Protein AF-A0A9X1SP47-F1 (afdb_monomer)

Mean predicted aligned error: 4.7 Å

Nearest PDB structures (foldseek):
  6bi8-assembly1_A  TM=3.940E-01  e=4.771E+00  Human betacoronavirus 2c EMC/2012
  4wur-assembly1_A  TM=3.907E-01  e=5.971E+00  Betacoronavirus England 1
  4rez-assembly1_A  TM=2.421E-01  e=8.361E+00  Human betacoronavirus 2c Jordan-N3/2012

Foldseek 3Di:
DWFKKWKWKAQVDPDIDIDIFTQVDEAEDEDHPSIAIEMATPPQRWHQPDWAWDDDPQKTFIGTPPHDGGRYIHHNCNPPPDPYFHWTQHPVRDIDGDDHPDD

Radius of gyration: 12.74 Å; Cα contacts (8 Å, |Δi|>4): 242; chains: 1; bounding box: 28×33×27 Å

pLDDT: mean 87.28, std 10.22, range [45.0, 96.69]

Organism: NCBI:txid2897391

Sequence (103 aa):
MSKNASLLVNSGSSTSQVISLNAQKTIKIKIQPGSKYVLKNEDDNFAPENITLQRNGDNLNVILEGDSTPAIVIEDYYATGNDQTLLGMAEDGQLYAYMVTDG

Secondary structure (DSSP, 8-state):
-PPPEEEEEE-SSS--EEEEEBTTB-EEEE--TT-EEEEEETTTSSPPS-EEEEEETTEEEEEETT-SS-SEEEETTTSTT----EEEE-TTS-EEEPP----

Solvent-accessible surface area (backbone atoms only — not comparable to full-atom values): 5866 Å² total; per-residue (Å²): 125,77,56,51,30,31,41,36,41,33,62,80,53,103,63,66,47,78,42,83,30,33,60,92,52,65,43,77,46,72,66,57,88,83,29,47,36,37,37,19,26,72,88,74,65,26,29,65,91,53,66,48,58,44,80,55,88,38,24,35,31,38,21,44,46,94,50,93,44,42,17,34,34,34,35,54,48,67,36,90,91,56,85,70,60,53,26,27,29,42,94,88,68,47,77,45,73,66,72,70,68,86,128

Structure (mmCIF, N/CA/C/O backbone):
data_AF-A0A9X1SP47-F1
#
_entry.id   AF-A0A9X1SP47-F1
#
loop_
_atom_site.group_PDB
_atom_site.id
_atom_site.type_symbol
_atom_site.label_atom_id
_atom_site.label_alt_id
_atom_site.label_comp_id
_atom_site.label_asym_id
_atom_site.label_entity_id
_atom_site.label_seq_id
_atom_site.pdbx_PDB_ins_code
_atom_site.Cartn_x
_atom_site.Cartn_y
_atom_site.Cartn_z
_atom_site.occupancy
_atom_site.B_iso_or_equiv
_atom_site.auth_seq_id
_atom_site.auth_comp_id
_atom_site.auth_asym_id
_atom_site.auth_atom_id
_atom_site.pdbx_PDB_model_num
ATOM 1 N N . MET A 1 1 ? 13.737 -8.637 -15.193 1.00 53.53 1 MET A N 1
ATOM 2 C CA . MET A 1 1 ? 14.309 -7.913 -14.038 1.00 53.53 1 MET A CA 1
ATOM 3 C C . MET A 1 1 ? 13.146 -7.588 -13.131 1.00 53.53 1 MET A C 1
ATOM 5 O O . MET A 1 1 ? 12.128 -7.180 -13.676 1.00 53.53 1 MET A O 1
ATOM 9 N N . SER A 1 2 ? 13.265 -7.787 -11.819 1.00 56.41 2 SER A N 1
ATOM 10 C CA . SER A 1 2 ? 12.244 -7.311 -10.881 1.00 56.41 2 SER A CA 1
ATOM 11 C C . SER A 1 2 ? 12.133 -5.795 -11.011 1.00 56.41 2 SER A C 1
ATOM 13 O O . SER A 1 2 ? 13.155 -5.104 -11.058 1.00 56.41 2 SER A O 1
ATOM 15 N N . LYS A 1 3 ? 10.910 -5.294 -11.149 1.00 76.38 3 LYS A N 1
ATOM 16 C CA . LYS A 1 3 ? 10.654 -3.855 -11.211 1.00 76.38 3 LYS A CA 1
ATOM 17 C C . LYS A 1 3 ? 10.822 -3.277 -9.809 1.00 76.38 3 LYS A C 1
ATOM 19 O O . LYS A 1 3 ? 10.442 -3.918 -8.832 1.00 76.38 3 LYS A O 1
ATOM 24 N N . ASN A 1 4 ? 11.397 -2.084 -9.708 1.00 88.50 4 ASN A N 1
ATOM 25 C CA . ASN A 1 4 ? 11.414 -1.351 -8.449 1.00 88.50 4 ASN A CA 1
ATOM 26 C C . ASN A 1 4 ? 10.295 -0.315 -8.461 1.00 88.50 4 ASN A C 1
ATOM 28 O O . ASN A 1 4 ? 10.034 0.341 -9.472 1.00 88.50 4 ASN A O 1
ATOM 32 N N . ALA A 1 5 ? 9.643 -0.171 -7.319 1.00 92.19 5 ALA A N 1
ATOM 33 C CA . ALA A 1 5 ? 8.558 0.771 -7.132 1.00 92.19 5 ALA A CA 1
ATOM 34 C C . ALA A 1 5 ? 8.765 1.559 -5.841 1.00 92.19 5 ALA A C 1
ATOM 36 O O . ALA A 1 5 ? 9.670 1.303 -5.055 1.00 92.19 5 ALA A O 1
ATOM 37 N N . SER A 1 6 ? 7.905 2.529 -5.604 1.00 93.81 6 SER A N 1
ATOM 38 C CA . SER A 1 6 ? 7.841 3.316 -4.392 1.00 93.81 6 SER A CA 1
ATOM 39 C C . SER A 1 6 ? 6.386 3.508 -4.000 1.00 93.81 6 SER A C 1
ATOM 41 O O . SER A 1 6 ? 5.534 3.795 -4.841 1.00 93.81 6 SER A O 1
ATOM 43 N N . LEU A 1 7 ? 6.104 3.377 -2.707 1.00 94.50 7 LEU A N 1
ATOM 44 C CA . LEU A 1 7 ? 4.820 3.740 -2.126 1.00 94.50 7 LEU A CA 1
ATOM 45 C C . LEU A 1 7 ? 4.951 5.087 -1.421 1.00 94.50 7 LEU A C 1
ATOM 47 O O . LEU A 1 7 ? 5.661 5.216 -0.421 1.00 94.50 7 LEU A O 1
ATOM 51 N N . LEU A 1 8 ? 4.244 6.083 -1.941 1.00 93.69 8 LEU A N 1
ATOM 52 C CA . LEU A 1 8 ? 4.060 7.371 -1.295 1.00 93.69 8 LEU A CA 1
ATOM 53 C C . LEU A 1 8 ? 2.900 7.267 -0.303 1.00 93.69 8 LEU A C 1
ATOM 55 O O . LEU A 1 8 ? 1.770 6.980 -0.697 1.00 93.69 8 LEU A O 1
ATOM 59 N N . VAL A 1 9 ? 3.174 7.543 0.968 1.00 93.81 9 VAL A N 1
ATOM 60 C CA . VAL A 1 9 ? 2.178 7.630 2.038 1.00 93.81 9 VAL A CA 1
ATOM 61 C C . VAL A 1 9 ? 2.044 9.090 2.448 1.00 93.81 9 VAL A C 1
ATOM 63 O O . VAL A 1 9 ? 2.962 9.680 3.020 1.00 93.81 9 VAL A O 1
ATOM 66 N N . ASN A 1 10 ? 0.902 9.692 2.132 1.00 91.50 10 ASN A N 1
ATOM 67 C CA . ASN A 1 10 ? 0.581 11.062 2.504 1.00 91.50 10 ASN A CA 1
ATOM 68 C C . ASN A 1 10 ? -0.496 11.056 3.589 1.00 91.50 10 ASN A C 1
ATOM 70 O O . ASN A 1 10 ? -1.680 10.925 3.288 1.00 91.50 10 ASN A O 1
ATOM 74 N N . SER A 1 11 ? -0.076 11.229 4.839 1.00 82.81 11 SER A N 1
ATOM 75 C CA . SER A 1 11 ? -0.953 11.183 6.013 1.00 82.81 11 SER A CA 1
ATOM 76 C C . SER A 1 11 ? -1.692 12.499 6.309 1.00 82.81 11 SER A C 1
ATOM 78 O O . SER A 1 11 ? -2.146 12.708 7.429 1.00 82.81 11 SER A O 1
ATOM 80 N N . GLY A 1 12 ? -1.767 13.433 5.351 1.00 70.19 12 GLY A N 1
ATOM 81 C CA . GLY A 1 12 ? -2.381 14.757 5.545 1.00 70.19 12 GLY A CA 1
ATOM 82 C C . GLY A 1 12 ? -1.520 15.763 6.327 1.00 70.19 12 GLY A C 1
ATOM 83 O O . GLY A 1 12 ? -1.924 16.910 6.500 1.00 70.19 12 GLY A O 1
ATOM 84 N N . SER A 1 13 ? -0.327 15.355 6.770 1.00 65.12 13 SER A N 1
ATOM 85 C CA . SER A 1 13 ? 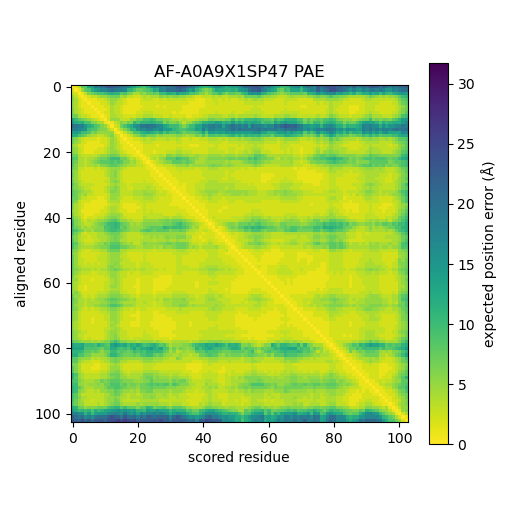0.722 16.219 7.329 1.00 65.12 13 SER A CA 1
ATOM 86 C C . SER A 1 13 ? 1.632 16.765 6.216 1.00 65.12 13 SER A C 1
ATOM 88 O O . SER A 1 13 ? 1.709 16.188 5.132 1.00 65.12 13 SER A O 1
ATOM 90 N N . SER A 1 14 ? 2.370 17.850 6.479 1.00 62.94 14 SER A N 1
ATOM 91 C CA . SER A 1 14 ? 3.280 18.513 5.525 1.00 62.94 14 SER A CA 1
ATOM 92 C C . SER A 1 14 ? 4.399 17.613 4.970 1.00 62.94 14 SER A C 1
ATOM 94 O O . SER A 1 14 ? 5.089 18.003 4.031 1.00 62.94 14 SER A O 1
ATOM 96 N N . THR A 1 15 ? 4.600 16.420 5.535 1.00 69.19 15 THR A N 1
ATOM 97 C CA . THR A 1 15 ? 5.615 15.448 5.111 1.00 69.19 15 THR A CA 1
ATOM 98 C C . THR A 1 15 ? 4.960 14.169 4.597 1.00 69.19 15 THR A C 1
ATOM 100 O O . THR A 1 15 ? 4.306 13.460 5.360 1.00 69.19 15 THR A O 1
ATOM 103 N N . SER A 1 16 ? 5.173 13.848 3.319 1.00 82.94 16 SER A N 1
ATOM 104 C CA . SER A 1 16 ? 4.866 12.519 2.776 1.00 82.94 16 SER A CA 1
ATOM 105 C C . SER A 1 16 ? 6.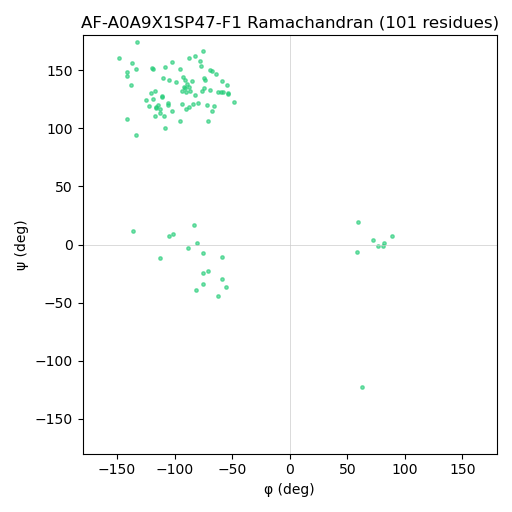036 11.564 3.021 1.00 82.94 16 SER A C 1
ATOM 107 O O . SER A 1 16 ? 7.194 11.960 2.886 1.00 82.94 16 SER A O 1
ATOM 109 N N . GLN A 1 17 ? 5.744 10.311 3.360 1.00 90.62 17 GLN A N 1
ATOM 110 C CA . GLN A 1 17 ? 6.744 9.251 3.473 1.00 90.62 17 GLN A CA 1
ATOM 111 C C . GLN A 1 17 ? 6.865 8.518 2.134 1.00 90.62 17 GLN A C 1
ATOM 113 O O . GLN A 1 17 ? 5.854 8.182 1.523 1.00 90.62 17 GLN A O 1
ATOM 118 N N . VAL A 1 18 ? 8.092 8.244 1.692 1.00 92.12 18 VAL A N 1
ATOM 119 C CA . VAL A 1 18 ? 8.368 7.420 0.506 1.00 92.12 18 VAL A CA 1
ATOM 120 C C . VAL A 1 18 ? 8.990 6.110 0.965 1.00 92.12 18 VAL A C 1
ATOM 122 O O . VAL A 1 18 ? 9.949 6.111 1.736 1.00 92.12 18 VAL A O 1
ATOM 125 N N . ILE A 1 19 ? 8.423 4.994 0.518 1.00 93.31 19 ILE A N 1
ATOM 126 C CA . ILE A 1 19 ? 8.891 3.646 0.840 1.00 93.31 19 ILE A CA 1
ATOM 127 C C . ILE A 1 19 ? 9.330 2.979 -0.461 1.00 93.31 19 ILE A C 1
ATOM 129 O O . ILE A 1 19 ? 8.469 2.652 -1.273 1.00 93.31 19 ILE A O 1
ATOM 133 N N . SER A 1 20 ? 10.632 2.753 -0.648 1.00 93.19 20 SER A N 1
ATOM 134 C CA . SER A 1 20 ? 11.149 1.989 -1.793 1.00 93.19 20 SER A CA 1
ATOM 135 C C . SER A 1 20 ? 10.776 0.513 -1.676 1.00 93.19 20 SER A C 1
ATOM 137 O O . SER A 1 20 ? 10.947 -0.104 -0.623 1.00 93.19 20 SER A O 1
ATOM 139 N N . LEU A 1 21 ? 10.280 -0.049 -2.770 1.00 92.56 21 LEU A N 1
ATOM 140 C CA . LEU A 1 21 ? 9.737 -1.393 -2.892 1.00 92.56 21 LEU A CA 1
ATOM 141 C C . LEU A 1 21 ? 10.531 -2.188 -3.923 1.00 92.56 21 LEU A C 1
ATOM 143 O O . LEU A 1 21 ? 10.713 -1.757 -5.059 1.00 92.56 21 LEU A O 1
ATOM 147 N N . ASN A 1 22 ? 10.940 -3.390 -3.535 1.00 87.69 22 ASN A N 1
ATOM 148 C CA . ASN A 1 22 ? 11.489 -4.396 -4.432 1.00 87.69 22 ASN A CA 1
ATOM 149 C C . ASN A 1 22 ? 11.121 -5.790 -3.909 1.00 87.69 22 ASN A C 1
ATOM 151 O O . ASN A 1 22 ? 10.811 -5.962 -2.729 1.00 87.69 22 ASN A O 1
ATOM 155 N N . ALA A 1 23 ? 11.179 -6.803 -4.768 1.00 79.19 23 ALA A N 1
ATOM 156 C CA . ALA A 1 23 ? 10.816 -8.167 -4.383 1.00 79.19 23 ALA A CA 1
ATOM 157 C C . ALA A 1 23 ? 11.859 -8.901 -3.524 1.00 79.19 23 ALA A C 1
ATOM 159 O O . ALA A 1 23 ? 11.581 -9.989 -3.018 1.00 79.19 23 ALA A O 1
ATOM 160 N N . GLN A 1 24 ? 13.046 -8.317 -3.316 1.00 86.31 24 GLN A N 1
ATOM 161 C CA . GLN A 1 24 ? 14.091 -8.914 -2.475 1.00 86.31 24 GLN A CA 1
ATOM 162 C C . GLN A 1 24 ? 13.777 -8.768 -0.983 1.00 86.31 24 GLN A C 1
ATOM 164 O O . GLN A 1 24 ? 14.270 -9.547 -0.166 1.00 86.31 24 GLN A O 1
ATOM 169 N N . LYS A 1 25 ? 12.967 -7.768 -0.613 1.00 88.31 25 LYS A N 1
ATOM 170 C CA . LYS A 1 25 ? 12.589 -7.511 0.773 1.00 88.31 25 LYS A 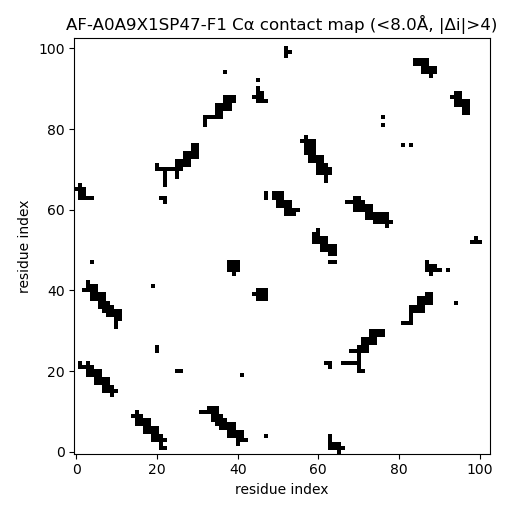CA 1
ATOM 171 C C . LYS A 1 25 ? 11.133 -7.079 0.874 1.00 88.31 25 LYS A C 1
ATOM 173 O O . LYS A 1 25 ? 10.800 -5.931 0.603 1.00 88.31 25 LYS A O 1
ATOM 178 N N . THR A 1 26 ? 10.299 -7.968 1.403 1.00 94.44 26 THR A N 1
ATOM 179 C CA . THR A 1 26 ? 8.930 -7.624 1.788 1.00 94.44 26 THR A CA 1
ATOM 180 C C . THR A 1 26 ? 8.934 -6.620 2.937 1.00 94.44 26 THR A C 1
ATOM 182 O O . THR A 1 26 ? 9.422 -6.906 4.035 1.00 94.44 26 THR A O 1
ATOM 185 N N . ILE A 1 27 ? 8.356 -5.448 2.698 1.00 95.94 27 ILE A N 1
ATOM 186 C CA . ILE A 1 27 ? 8.118 -4.431 3.723 1.00 95.94 27 ILE A CA 1
ATOM 187 C C . ILE A 1 27 ? 6.714 -4.624 4.294 1.00 95.94 27 ILE A C 1
ATOM 189 O O . ILE A 1 27 ? 5.788 -4.981 3.574 1.00 95.94 27 ILE A O 1
ATOM 193 N N . LYS A 1 28 ? 6.543 -4.391 5.595 1.00 96.50 28 LYS A N 1
ATOM 194 C CA . LYS A 1 28 ? 5.228 -4.388 6.242 1.00 96.50 28 LYS A CA 1
ATOM 195 C C . LYS A 1 28 ? 4.940 -3.007 6.795 1.00 96.50 28 LYS A C 1
ATOM 197 O O . LYS A 1 28 ? 5.799 -2.428 7.461 1.00 96.50 28 LYS A O 1
ATOM 202 N N . ILE A 1 29 ? 3.751 -2.495 6.514 1.00 95.06 29 ILE A N 1
ATOM 203 C CA . ILE A 1 29 ? 3.247 -1.253 7.095 1.00 95.06 29 ILE A CA 1
ATOM 204 C C . ILE A 1 29 ? 1.824 -1.461 7.577 1.00 95.06 29 ILE A C 1
ATOM 206 O O . ILE A 1 29 ? 1.085 -2.230 6.978 1.00 95.06 29 ILE A O 1
ATOM 210 N N . LYS A 1 30 ? 1.415 -0.716 8.597 1.00 93.69 30 LYS A N 1
ATOM 211 C CA . LYS A 1 30 ? 0.015 -0.655 9.012 1.00 93.69 30 LYS A CA 1
ATOM 212 C C . LYS A 1 30 ? -0.705 0.452 8.251 1.00 93.69 30 LYS A C 1
ATOM 214 O O . LYS A 1 30 ? -0.141 1.540 8.077 1.00 93.69 30 LYS A O 1
ATOM 219 N N . ILE A 1 31 ? -1.931 0.185 7.803 1.00 93.06 31 ILE A N 1
ATOM 220 C CA . ILE A 1 31 ? -2.776 1.218 7.203 1.00 93.06 31 ILE A CA 1
ATOM 221 C C . ILE A 1 31 ? -3.012 2.361 8.206 1.00 93.06 31 ILE A C 1
ATOM 223 O O . ILE A 1 31 ? -3.174 2.145 9.409 1.00 93.06 31 ILE A O 1
ATOM 227 N N . GLN A 1 32 ? -2.997 3.595 7.714 1.00 90.81 32 GLN A N 1
ATOM 228 C CA . GLN A 1 32 ? -3.161 4.819 8.485 1.00 90.81 32 GLN A CA 1
ATOM 229 C C . GLN A 1 32 ? -4.449 5.514 8.022 1.00 90.81 32 GLN A C 1
ATOM 231 O O . GLN A 1 32 ? -4.547 5.896 6.850 1.00 90.81 32 GLN A O 1
ATOM 236 N N . PRO A 1 33 ? -5.441 5.702 8.910 1.00 87.75 33 PRO A N 1
ATOM 237 C CA . PRO A 1 33 ? -6.676 6.402 8.570 1.00 87.75 33 PRO A CA 1
ATOM 238 C C . PRO A 1 33 ? -6.411 7.799 7.995 1.00 87.75 33 PRO A C 1
ATOM 240 O O . PRO A 1 33 ? -5.553 8.530 8.491 1.00 87.75 33 PRO A O 1
ATOM 243 N N . GLY A 1 34 ? -7.141 8.165 6.938 1.00 88.06 34 GLY A N 1
ATOM 244 C CA . GLY A 1 34 ? -7.010 9.462 6.263 1.00 88.06 34 GLY A CA 1
ATOM 245 C C . GLY A 1 34 ? -5.742 9.640 5.417 1.00 88.06 34 GLY A C 1
ATOM 246 O O . GLY A 1 34 ? -5.526 10.731 4.886 1.00 88.06 34 GLY A O 1
ATOM 247 N N . SER A 1 35 ? -4.907 8.604 5.285 1.00 91.12 35 SER A N 1
ATOM 248 C CA . SER A 1 35 ? -3.677 8.658 4.495 1.00 91.12 35 SER A CA 1
ATOM 249 C C . SER A 1 35 ? -3.887 8.220 3.049 1.00 91.12 35 SER A C 1
ATOM 251 O O . SER A 1 35 ? -4.464 7.173 2.771 1.00 91.12 35 SER A O 1
ATOM 253 N N . LYS A 1 36 ? -3.334 8.978 2.102 1.00 91.94 36 LYS A N 1
ATOM 254 C CA . LYS A 1 36 ? -3.318 8.600 0.685 1.00 91.94 36 LYS A CA 1
ATOM 255 C C . LYS A 1 36 ? -2.108 7.730 0.378 1.00 91.94 36 LYS A C 1
ATOM 257 O O . LYS A 1 36 ? -0.983 8.101 0.708 1.00 91.94 36 LYS A O 1
ATOM 262 N N . TYR A 1 37 ? -2.351 6.624 -0.312 1.00 94.38 37 TYR A N 1
ATOM 263 C CA . TYR A 1 37 ? -1.344 5.649 -0.715 1.00 94.38 37 TYR A CA 1
ATOM 264 C C . TYR A 1 37 ? -1.205 5.675 -2.232 1.00 94.38 37 TYR A C 1
ATOM 266 O O . TYR A 1 37 ? -2.154 5.319 -2.922 1.00 94.38 37 TYR A O 1
ATOM 274 N N . VAL A 1 38 ? -0.058 6.114 -2.753 1.00 94.12 38 VAL A N 1
ATOM 275 C CA . VAL A 1 38 ? 0.184 6.224 -4.201 1.00 94.12 38 VAL A CA 1
ATOM 276 C C . VAL A 1 38 ? 1.402 5.397 -4.595 1.00 94.12 38 VAL A C 1
ATOM 278 O O . VAL A 1 38 ? 2.508 5.663 -4.128 1.00 94.12 38 VAL A O 1
ATOM 281 N N . LEU A 1 39 ? 1.199 4.410 -5.460 1.00 93.81 39 LEU A N 1
ATOM 282 C CA . LEU A 1 39 ? 2.232 3.558 -6.027 1.00 93.81 39 LEU A CA 1
ATOM 283 C C . LEU A 1 39 ? 2.822 4.199 -7.288 1.00 93.81 39 LEU A C 1
ATOM 285 O O . LEU A 1 39 ? 2.089 4.716 -8.136 1.00 93.81 39 LEU A O 1
ATOM 289 N N . LYS A 1 40 ? 4.150 4.156 -7.394 1.00 91.75 40 LYS A N 1
ATOM 290 C CA . LYS A 1 40 ? 4.929 4.672 -8.525 1.00 91.75 40 LYS A CA 1
ATOM 291 C C . LYS A 1 40 ? 6.100 3.743 -8.832 1.00 91.75 40 LYS A C 1
ATOM 293 O O . LYS A 1 40 ? 6.642 3.151 -7.909 1.00 91.75 40 LYS A O 1
ATOM 298 N N . ASN A 1 41 ? 6.524 3.636 -10.078 1.00 89.75 41 ASN A N 1
ATOM 299 C CA . ASN A 1 41 ? 7.823 3.113 -10.465 1.00 89.75 41 ASN A CA 1
ATOM 300 C C . ASN A 1 41 ? 8.904 4.088 -9.998 1.00 89.75 41 ASN A C 1
ATOM 302 O O . ASN A 1 41 ? 8.688 5.304 -9.960 1.00 89.75 41 ASN A O 1
ATOM 306 N N . GLU A 1 42 ? 10.085 3.562 -9.681 1.00 84.88 42 GLU A N 1
ATOM 307 C CA . GLU A 1 42 ? 11.246 4.419 -9.408 1.00 84.88 42 GLU A CA 1
ATOM 308 C C . GLU A 1 42 ? 11.787 5.091 -10.684 1.00 84.88 42 GLU A C 1
ATOM 310 O O . GLU A 1 42 ? 12.400 6.153 -10.596 1.00 84.88 42 GLU A O 1
ATOM 315 N N . ASP A 1 43 ? 11.518 4.510 -11.858 1.00 83.06 43 ASP A N 1
ATOM 316 C CA . ASP A 1 43 ? 12.098 4.948 -13.131 1.00 83.06 43 ASP A CA 1
ATOM 317 C C . ASP A 1 43 ? 11.370 6.154 -13.758 1.00 83.06 43 ASP A C 1
ATOM 319 O O . ASP A 1 43 ? 12.023 7.036 -14.319 1.00 83.06 43 ASP A O 1
ATOM 323 N N . ASP A 1 44 ? 10.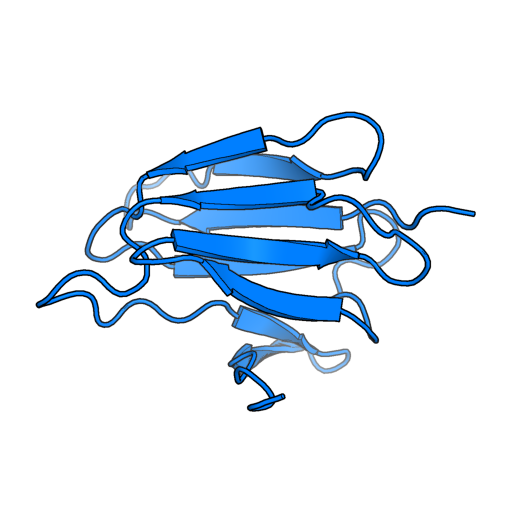033 6.217 -13.679 1.00 78.81 44 ASP A N 1
ATOM 324 C CA . ASP A 1 44 ? 9.232 7.156 -14.484 1.00 78.81 44 ASP A CA 1
ATOM 325 C C . ASP A 1 44 ? 8.103 7.896 -13.739 1.00 78.81 44 ASP A C 1
ATOM 327 O O . ASP A 1 44 ? 7.315 8.601 -14.360 1.00 78.81 44 ASP A O 1
ATOM 331 N N . ASN A 1 45 ? 8.052 7.853 -12.401 1.00 80.19 45 ASN A N 1
ATOM 332 C CA . ASN A 1 45 ? 6.997 8.462 -11.560 1.00 80.19 45 ASN A CA 1
ATOM 333 C C . ASN A 1 45 ? 5.557 7.979 -11.829 1.00 80.19 45 ASN A C 1
ATOM 335 O O . ASN A 1 45 ? 4.661 8.351 -11.059 1.00 80.19 45 ASN A O 1
ATOM 339 N N . PHE A 1 46 ? 5.322 7.169 -12.859 1.00 89.81 46 PHE A N 1
ATOM 340 C CA . PHE A 1 46 ? 4.038 6.548 -13.155 1.00 89.81 46 PHE A CA 1
ATOM 341 C C . PHE A 1 46 ? 3.855 5.296 -12.321 1.00 89.81 46 PHE A C 1
ATOM 343 O O . PHE A 1 46 ? 4.803 4.777 -11.751 1.00 89.81 46 PHE A O 1
ATOM 350 N N . ALA A 1 47 ? 2.632 4.816 -12.184 1.00 89.38 47 ALA A N 1
ATOM 351 C CA . ALA A 1 47 ? 2.365 3.576 -11.486 1.00 89.38 47 ALA A CA 1
ATOM 352 C C . ALA A 1 47 ? 2.911 2.378 -12.287 1.00 89.38 47 ALA A C 1
ATOM 354 O O . ALA A 1 47 ? 2.909 2.425 -13.518 1.00 89.38 47 ALA A O 1
ATOM 355 N N . PRO A 1 48 ? 3.313 1.283 -11.623 1.00 89.19 48 PRO A N 1
ATOM 356 C CA . PRO A 1 48 ? 3.634 0.052 -12.330 1.00 89.19 48 PRO A CA 1
ATOM 357 C C . PRO A 1 48 ? 2.437 -0.430 -13.158 1.00 89.19 48 PRO A C 1
ATOM 359 O O . PRO A 1 48 ? 1.314 -0.494 -12.645 1.00 89.19 48 PRO A O 1
ATOM 362 N N . GLU A 1 49 ? 2.694 -0.761 -14.427 1.00 83.69 49 GLU A N 1
ATOM 363 C CA . GLU A 1 49 ? 1.666 -1.172 -15.393 1.00 83.69 49 GLU A CA 1
ATOM 364 C C . GLU A 1 49 ? 0.957 -2.454 -14.951 1.00 83.69 49 GLU A C 1
ATOM 366 O O . GLU A 1 49 ? -0.270 -2.528 -14.976 1.00 83.69 49 GLU A O 1
ATOM 371 N N . ASN A 1 50 ? 1.726 -3.445 -14.486 1.00 85.94 50 ASN A N 1
ATOM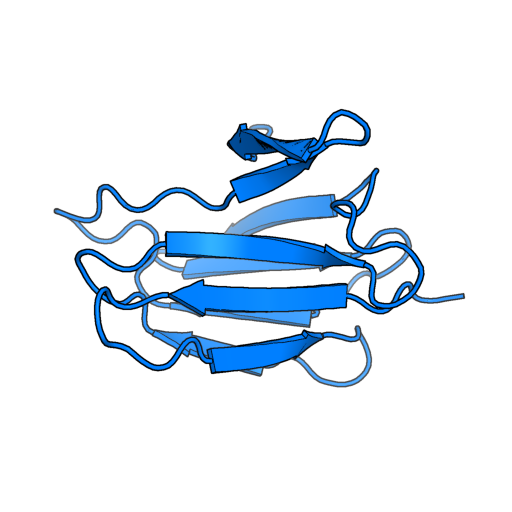 372 C CA . ASN A 1 50 ? 1.192 -4.693 -13.960 1.00 85.94 50 ASN A CA 1
ATOM 373 C C . ASN A 1 50 ? 1.604 -4.870 -12.495 1.00 85.94 50 ASN A C 1
ATOM 375 O O . ASN A 1 50 ? 2.784 -4.876 -12.143 1.00 85.94 50 ASN A O 1
ATOM 379 N N . ILE A 1 51 ? 0.613 -5.069 -11.632 1.00 90.00 51 ILE A N 1
ATOM 380 C CA . ILE A 1 51 ? 0.806 -5.547 -10.263 1.00 90.00 51 ILE A CA 1
ATOM 381 C C . ILE A 1 51 ? -0.249 -6.596 -9.956 1.00 90.00 51 ILE A C 1
ATOM 383 O O . ILE A 1 51 ? -1.333 -6.592 -10.535 1.00 90.00 51 ILE A O 1
ATOM 387 N N . THR A 1 52 ? 0.046 -7.462 -8.995 1.00 91.94 52 THR A N 1
ATOM 388 C CA . THR A 1 52 ? -0.968 -8.329 -8.399 1.00 91.94 52 THR A CA 1
ATOM 389 C C . THR A 1 52 ? -1.307 -7.817 -7.009 1.00 91.94 52 THR A C 1
ATOM 391 O O . THR A 1 52 ? -0.438 -7.717 -6.139 1.00 91.94 52 THR A O 1
ATOM 394 N N . LEU A 1 53 ? -2.586 -7.504 -6.805 1.00 93.19 53 LEU A N 1
ATOM 395 C CA . LEU A 1 53 ? -3.154 -7.254 -5.488 1.00 93.19 53 LEU A CA 1
ATOM 396 C C . LEU A 1 53 ? -3.755 -8.546 -4.956 1.00 93.19 53 LEU A C 1
ATOM 398 O O . LEU A 1 53 ? -4.660 -9.109 -5.564 1.00 93.19 53 LEU A O 1
ATOM 402 N N . GLN A 1 54 ? -3.266 -9.005 -3.810 1.00 92.69 54 GLN A N 1
ATOM 403 C CA . GLN A 1 54 ? -3.750 -10.227 -3.183 1.00 92.69 54 GLN A CA 1
ATOM 404 C C . GLN A 1 54 ? -4.191 -9.943 -1.751 1.00 92.69 54 GLN A C 1
ATOM 406 O O . GLN A 1 54 ? -3.409 -9.477 -0.922 1.00 92.69 54 GLN A O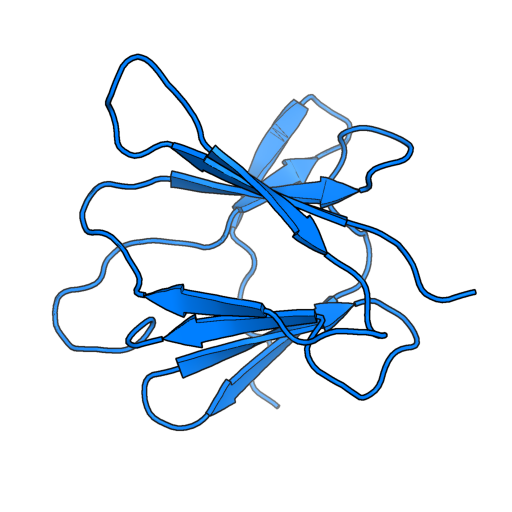 1
ATOM 411 N N . ARG A 1 55 ? -5.441 -10.283 -1.433 1.00 93.12 55 ARG A N 1
ATOM 412 C CA . ARG A 1 55 ? -5.940 -10.257 -0.058 1.00 93.12 55 ARG A CA 1
ATOM 413 C C . ARG A 1 55 ? -5.414 -11.459 0.726 1.00 93.12 55 ARG A C 1
ATOM 415 O O . ARG A 1 55 ? -5.523 -12.595 0.273 1.00 93.12 55 ARG A O 1
ATOM 422 N N . ASN A 1 56 ? -4.897 -11.213 1.926 1.00 92.81 56 ASN A N 1
ATOM 423 C CA . ASN A 1 56 ? -4.482 -12.245 2.872 1.00 92.81 56 ASN A CA 1
ATOM 424 C C . ASN A 1 56 ? -5.029 -11.914 4.269 1.00 92.81 56 ASN A C 1
ATOM 426 O O . ASN A 1 56 ? -4.431 -11.135 5.014 1.00 92.81 56 ASN A O 1
ATOM 430 N N . GLY A 1 57 ? -6.197 -12.470 4.604 1.00 93.62 57 GLY A N 1
ATOM 431 C CA . GLY A 1 57 ? -6.952 -12.067 5.793 1.00 93.62 57 GLY A CA 1
ATOM 432 C C . GLY A 1 57 ? -7.386 -10.601 5.695 1.00 93.62 57 GLY A C 1
ATOM 433 O O . GLY A 1 57 ? -8.040 -10.213 4.721 1.00 93.62 57 GLY A O 1
ATOM 434 N N . ASP A 1 58 ? -6.984 -9.793 6.675 1.00 94.94 58 ASP A N 1
ATOM 435 C CA . ASP A 1 58 ? -7.218 -8.342 6.681 1.00 94.94 58 ASP A CA 1
ATOM 436 C C . ASP A 1 58 ? -6.109 -7.550 5.978 1.00 94.94 58 ASP A C 1
ATOM 438 O O . ASP A 1 58 ? -6.221 -6.339 5.813 1.00 94.94 58 ASP A O 1
ATOM 442 N N . ASN A 1 59 ? -5.056 -8.218 5.507 1.00 95.44 59 ASN A N 1
ATOM 443 C CA . ASN A 1 59 ? -3.912 -7.570 4.879 1.00 95.44 59 ASN A CA 1
ATOM 444 C C . ASN A 1 59 ? -4.050 -7.538 3.353 1.00 95.44 59 ASN A C 1
ATOM 446 O O . ASN A 1 59 ? -4.622 -8.446 2.741 1.00 95.44 59 ASN A O 1
ATOM 450 N N . LEU A 1 60 ? -3.449 -6.523 2.737 1.00 95.38 60 LEU A N 1
ATOM 451 C CA . LEU A 1 60 ? -3.245 -6.437 1.295 1.00 95.38 60 LEU A CA 1
ATOM 452 C C . LEU A 1 60 ? -1.773 -6.692 0.963 1.00 95.38 60 LEU A C 1
ATOM 454 O O . LEU A 1 60 ? -0.894 -5.939 1.380 1.00 95.38 60 LEU A O 1
ATOM 458 N N . ASN A 1 61 ? -1.511 -7.725 0.171 1.00 95.44 61 ASN A N 1
ATOM 459 C CA . ASN A 1 61 ? -0.212 -7.980 -0.434 1.00 95.44 61 ASN A CA 1
ATOM 460 C C . ASN A 1 61 ? -0.148 -7.291 -1.803 1.00 95.44 61 ASN A C 1
ATOM 462 O O . ASN A 1 61 ? -1.042 -7.474 -2.630 1.00 95.44 61 ASN A O 1
ATOM 466 N N . VAL A 1 62 ? 0.934 -6.557 -2.057 1.00 94.31 62 VAL A N 1
ATOM 467 C CA . VAL A 1 62 ? 1.236 -5.960 -3.362 1.00 94.31 62 VAL A CA 1
ATOM 468 C C . VAL A 1 62 ? 2.469 -6.648 -3.935 1.00 94.31 62 VAL A C 1
ATOM 470 O O . VAL A 1 62 ? 3.561 -6.578 -3.361 1.00 94.31 62 VAL A O 1
ATOM 473 N N . ILE A 1 63 ? 2.282 -7.330 -5.060 1.00 93.44 63 ILE A N 1
ATOM 474 C CA . ILE A 1 63 ? 3.322 -8.078 -5.767 1.00 93.44 63 ILE A CA 1
ATOM 475 C C . ILE A 1 63 ? 3.603 -7.351 -7.083 1.00 93.44 63 ILE A C 1
ATOM 477 O O . ILE A 1 63 ? 2.674 -7.045 -7.835 1.00 93.44 63 ILE A O 1
ATOM 481 N N . LEU A 1 64 ? 4.874 -7.039 -7.329 1.00 91.69 64 LEU A N 1
ATOM 482 C CA . LEU A 1 64 ? 5.309 -6.342 -8.539 1.00 91.69 64 LEU A CA 1
ATOM 483 C C . LEU A 1 64 ? 5.371 -7.311 -9.727 1.00 91.69 64 LEU A C 1
ATOM 485 O O . LEU A 1 64 ? 5.451 -8.528 -9.552 1.00 91.69 64 LEU A O 1
ATOM 489 N N . GLU A 1 65 ? 5.302 -6.770 -10.943 1.00 87.38 65 GLU A N 1
ATOM 490 C CA . GLU A 1 65 ? 5.351 -7.569 -12.167 1.00 87.38 65 GLU A CA 1
ATOM 491 C C . GLU A 1 65 ? 6.576 -8.493 -12.211 1.00 87.38 65 GLU A C 1
ATOM 493 O O . GLU A 1 65 ? 7.718 -8.060 -12.050 1.00 87.38 65 GLU A O 1
ATOM 498 N N . GLY A 1 66 ? 6.329 -9.773 -12.499 1.00 87.44 66 GLY A N 1
ATOM 499 C CA . GLY A 1 66 ? 7.380 -10.778 -12.651 1.00 87.44 66 GLY A CA 1
ATOM 500 C C . GLY A 1 66 ? 7.911 -11.345 -11.335 1.00 87.44 66 GLY A C 1
ATOM 501 O O . GLY A 1 66 ? 8.748 -12.247 -11.373 1.00 87.44 66 GLY A O 1
ATOM 502 N N . ASP A 1 67 ? 7.408 -10.876 -10.192 1.00 89.75 67 ASP A N 1
ATOM 503 C CA . ASP A 1 67 ? 7.764 -11.387 -8.876 1.00 89.75 67 ASP A CA 1
ATOM 504 C C . ASP A 1 67 ? 6.676 -12.320 -8.313 1.00 89.75 67 ASP A C 1
ATOM 506 O O . ASP A 1 67 ? 5.513 -12.289 -8.712 1.00 89.75 67 ASP A O 1
ATOM 510 N N . SER A 1 68 ? 7.065 -13.193 -7.381 1.00 88.31 68 SER A N 1
ATOM 511 C CA . SER A 1 68 ? 6.151 -14.117 -6.677 1.00 88.31 68 SER A CA 1
ATOM 512 C C . SER A 1 68 ? 6.010 -13.800 -5.188 1.00 88.31 68 SER A C 1
ATOM 514 O O . SER A 1 68 ? 5.133 -14.334 -4.509 1.00 88.31 68 SER A O 1
ATOM 516 N N . THR A 1 69 ? 6.871 -12.925 -4.673 1.00 91.69 69 THR A N 1
ATOM 517 C CA . THR A 1 69 ? 6.874 -12.464 -3.289 1.00 91.69 69 THR A CA 1
ATOM 518 C C . THR A 1 69 ? 6.313 -11.045 -3.213 1.00 91.69 69 THR A C 1
ATOM 520 O O . THR A 1 69 ? 6.600 -10.220 -4.084 1.00 91.69 69 THR A O 1
ATOM 523 N N . PRO A 1 70 ? 5.528 -10.708 -2.172 1.00 94.31 70 PRO A N 1
ATOM 524 C CA . PRO A 1 70 ? 5.062 -9.341 -1.987 1.00 94.31 70 PRO A CA 1
ATOM 525 C C . PRO A 1 70 ? 6.240 -8.394 -1.767 1.00 94.31 70 PRO A C 1
ATOM 527 O O . PRO A 1 70 ? 7.085 -8.641 -0.903 1.00 94.31 70 PRO A O 1
ATOM 530 N N . ALA A 1 71 ? 6.263 -7.280 -2.492 1.00 95.19 71 ALA A N 1
ATOM 531 C CA . ALA A 1 71 ? 7.192 -6.192 -2.202 1.00 95.19 71 ALA A CA 1
ATOM 532 C C . ALA A 1 71 ? 6.733 -5.414 -0.958 1.00 95.19 71 ALA A C 1
ATOM 534 O O . ALA A 1 71 ? 7.549 -4.984 -0.141 1.00 95.19 71 ALA A O 1
ATOM 535 N N . ILE A 1 72 ? 5.414 -5.300 -0.761 1.00 96.25 72 ILE A N 1
ATOM 536 C CA . ILE A 1 72 ? 4.824 -4.724 0.448 1.00 96.25 72 ILE A CA 1
ATOM 537 C C . ILE A 1 72 ? 3.566 -5.469 0.888 1.00 96.25 72 ILE A C 1
ATOM 539 O 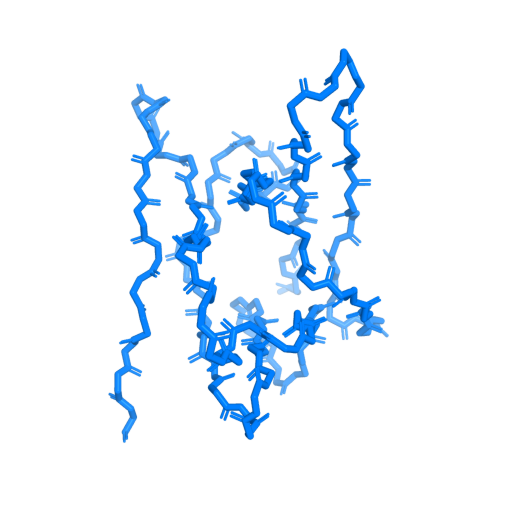O . ILE A 1 72 ? 2.776 -5.942 0.073 1.00 96.25 72 ILE A O 1
ATOM 543 N N . VAL A 1 73 ? 3.392 -5.547 2.203 1.00 96.69 73 VAL A N 1
ATOM 544 C CA . VAL A 1 73 ? 2.158 -5.955 2.868 1.00 96.69 73 VAL A CA 1
ATOM 545 C C . VAL A 1 73 ? 1.623 -4.751 3.632 1.00 96.69 73 VAL A C 1
ATOM 547 O O . VAL A 1 73 ? 2.303 -4.210 4.508 1.00 96.69 73 VAL A O 1
ATOM 550 N N . ILE A 1 74 ? 0.410 -4.330 3.286 1.00 95.75 74 ILE A N 1
ATOM 551 C CA . ILE A 1 74 ? -0.336 -3.303 4.005 1.00 95.75 74 ILE A CA 1
ATOM 552 C C . ILE A 1 74 ? -1.264 -4.022 4.982 1.00 95.75 74 ILE A C 1
ATOM 554 O O . ILE A 1 74 ? -2.238 -4.664 4.589 1.00 95.75 74 ILE A O 1
ATOM 558 N N . GLU A 1 75 ? -0.909 -3.963 6.256 1.00 96.00 75 GLU A N 1
ATOM 559 C CA . GLU A 1 75 ? -1.619 -4.612 7.348 1.00 96.00 75 GLU A CA 1
ATOM 560 C C . GLU A 1 75 ? -2.920 -3.873 7.669 1.00 96.00 75 GLU A C 1
ATOM 562 O O . GLU A 1 75 ? -2.974 -2.640 7.612 1.00 96.00 75 GLU A O 1
ATOM 567 N N . ASP A 1 76 ? -3.954 -4.645 8.010 1.00 95.19 76 ASP A N 1
ATOM 568 C CA . ASP A 1 76 ? -5.308 -4.172 8.330 1.00 95.19 76 ASP A CA 1
ATOM 569 C C . ASP A 1 76 ? -6.002 -3.391 7.192 1.00 95.19 76 ASP A C 1
ATOM 571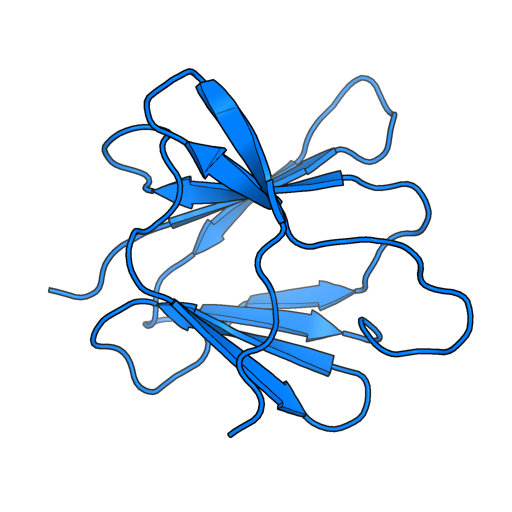 O O . ASP A 1 76 ? -6.972 -2.671 7.422 1.00 95.19 76 ASP A O 1
ATOM 575 N N . TYR A 1 77 ? -5.540 -3.541 5.946 1.00 93.62 77 TYR A N 1
ATOM 576 C CA . TYR A 1 77 ? -6.113 -2.884 4.767 1.00 93.62 77 TYR A CA 1
ATOM 577 C C . TYR A 1 77 ? -7.615 -3.159 4.584 1.00 93.62 77 TYR A C 1
ATOM 579 O O . TYR A 1 77 ? -8.362 -2.275 4.176 1.00 93.62 77 TYR A O 1
ATOM 587 N N . TYR A 1 78 ? -8.080 -4.367 4.893 1.00 91.12 78 TYR A N 1
ATOM 588 C CA . TYR A 1 78 ? -9.496 -4.741 4.797 1.00 91.12 78 TYR A CA 1
ATOM 589 C C . TYR A 1 78 ? -10.214 -4.732 6.149 1.00 91.12 78 TYR A C 1
ATOM 591 O O . TYR A 1 78 ? -11.357 -5.187 6.232 1.00 91.12 78 TYR A O 1
ATOM 599 N N . ALA A 1 79 ? -9.568 -4.233 7.207 1.00 90.19 79 ALA A N 1
ATOM 600 C CA . ALA A 1 79 ? -10.202 -4.122 8.509 1.00 90.19 79 ALA A CA 1
ATOM 601 C C . ALA A 1 79 ? -11.379 -3.133 8.459 1.00 90.19 79 ALA A C 1
ATOM 603 O O . ALA A 1 79 ? -11.373 -2.137 7.729 1.00 90.19 79 ALA A O 1
ATOM 604 N N . THR A 1 80 ? -12.409 -3.421 9.254 1.00 79.06 80 THR A N 1
ATOM 605 C CA . THR A 1 80 ? -13.654 -2.642 9.291 1.00 79.06 80 THR A CA 1
ATOM 606 C C . THR A 1 80 ? -13.386 -1.153 9.533 1.00 79.06 80 THR A C 1
ATOM 608 O O . THR A 1 80 ? -12.699 -0.796 10.489 1.00 79.06 80 THR A O 1
ATOM 611 N N . GLY A 1 81 ? -13.973 -0.284 8.704 1.00 77.19 81 GLY A N 1
ATOM 612 C CA . GLY A 1 81 ? -13.834 1.173 8.824 1.00 77.19 81 GLY A CA 1
ATOM 613 C C . GLY A 1 81 ? -12.641 1.775 8.075 1.00 77.19 81 GLY A C 1
ATOM 614 O O . GLY A 1 81 ? -12.374 2.964 8.240 1.00 77.19 81 GLY A O 1
ATOM 615 N N . ASN A 1 82 ? -11.922 0.988 7.265 1.00 81.50 82 ASN A N 1
ATOM 616 C CA . ASN A 1 82 ? -10.949 1.530 6.324 1.00 81.50 82 ASN A CA 1
ATOM 617 C C . ASN A 1 82 ? -11.597 1.888 4.975 1.00 81.50 82 ASN A C 1
ATOM 619 O O . ASN A 1 82 ? -12.040 1.006 4.246 1.00 81.50 82 ASN A O 1
ATOM 623 N N . ASP A 1 83 ? -11.547 3.170 4.611 1.00 83.38 83 ASP A N 1
ATOM 624 C CA . ASP A 1 83 ? -11.952 3.673 3.287 1.00 83.38 83 ASP A CA 1
ATOM 625 C C . ASP A 1 83 ? -10.743 4.030 2.393 1.00 83.38 83 ASP A C 1
ATOM 627 O O . ASP A 1 83 ? -10.890 4.646 1.335 1.00 83.38 83 ASP A O 1
ATOM 631 N N . GLN A 1 84 ? -9.513 3.717 2.830 1.00 88.69 84 GLN A N 1
ATOM 632 C CA . GLN A 1 84 ? -8.312 4.073 2.073 1.00 88.69 84 GLN A CA 1
ATOM 633 C C . GLN A 1 84 ? -8.146 3.162 0.855 1.00 88.69 84 GLN A C 1
ATOM 635 O O . GLN A 1 84 ? -8.227 1.941 0.947 1.00 88.69 84 GLN A O 1
ATOM 640 N N . THR A 1 85 ? -7.843 3.772 -0.287 1.00 91.12 85 THR A N 1
ATOM 641 C CA . THR A 1 85 ? -7.629 3.078 -1.560 1.00 91.12 85 THR A CA 1
ATOM 642 C C . THR A 1 85 ? -6.154 3.139 -1.948 1.00 91.12 85 THR A C 1
ATOM 644 O O . THR A 1 85 ? -5.495 4.155 -1.713 1.00 91.12 85 THR A O 1
ATOM 647 N N . LEU A 1 86 ? -5.629 2.063 -2.541 1.00 93.62 86 LEU A N 1
ATOM 648 C CA . LEU A 1 86 ? -4.305 2.091 -3.157 1.00 93.62 86 LEU A CA 1
ATOM 649 C C . LEU A 1 86 ? -4.427 2.749 -4.533 1.00 93.62 86 LEU A C 1
ATOM 65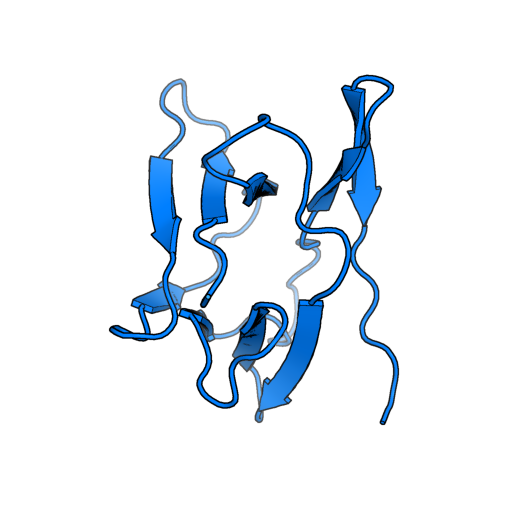1 O O . LEU A 1 86 ? -5.196 2.290 -5.374 1.00 93.62 86 LEU A O 1
ATOM 655 N N . LEU A 1 87 ? -3.685 3.826 -4.754 1.00 94.25 87 LEU A N 1
ATOM 656 C CA . LEU A 1 87 ? -3.743 4.619 -5.976 1.00 94.25 87 LEU A CA 1
ATOM 657 C C . LEU A 1 87 ? -2.486 4.406 -6.823 1.00 94.25 87 LEU A C 1
ATOM 659 O O . LEU A 1 87 ? -1.417 4.143 -6.281 1.00 94.25 87 LEU A O 1
ATOM 663 N N . GLY A 1 88 ? -2.598 4.576 -8.134 1.00 92.25 88 GLY A N 1
ATOM 664 C CA . GLY A 1 88 ? -1.484 4.672 -9.076 1.00 92.25 88 GLY A CA 1
ATOM 665 C C . GLY A 1 88 ? -1.491 6.019 -9.795 1.00 92.25 88 GLY A C 1
ATOM 666 O O . GLY A 1 88 ? -2.550 6.621 -9.959 1.00 92.25 88 GLY A O 1
ATOM 667 N N . MET A 1 89 ? -0.319 6.510 -10.203 1.00 90.19 89 MET A N 1
ATOM 668 C CA . MET A 1 89 ? -0.197 7.692 -11.067 1.00 90.19 89 MET A CA 1
ATOM 669 C C . MET A 1 89 ? -0.195 7.276 -12.544 1.00 90.19 89 MET A C 1
ATOM 671 O O . MET A 1 89 ? 0.701 6.563 -12.975 1.00 90.19 89 MET A O 1
ATOM 675 N N . ALA A 1 90 ? -1.186 7.696 -13.322 1.00 87.19 90 ALA A N 1
ATOM 676 C CA . ALA A 1 90 ? -1.224 7.464 -14.764 1.00 87.19 90 ALA A CA 1
ATOM 677 C C . ALA A 1 90 ? -0.260 8.398 -15.519 1.00 87.19 90 ALA A C 1
ATOM 679 O O . ALA A 1 90 ? 0.219 9.394 -14.968 1.00 87.19 90 ALA A O 1
ATOM 680 N N . GLU A 1 91 ? -0.008 8.088 -16.795 1.00 85.44 91 GLU A N 1
ATOM 681 C CA . GLU A 1 91 ? 0.873 8.867 -17.681 1.00 85.44 91 GLU A CA 1
ATOM 682 C C . GLU A 1 91 ? 0.432 10.328 -17.857 1.00 85.44 91 GLU A C 1
ATOM 684 O O . GLU A 1 91 ? 1.253 11.229 -18.022 1.00 85.44 91 GLU A O 1
ATOM 689 N N . ASP A 1 92 ? -0.873 10.582 -17.768 1.00 85.56 92 ASP A N 1
ATOM 690 C CA . ASP A 1 92 ? -1.468 11.919 -17.829 1.00 85.56 92 ASP A CA 1
ATOM 691 C C . ASP A 1 92 ? -1.392 12.688 -16.493 1.00 85.56 92 ASP A C 1
ATOM 693 O O . ASP A 1 92 ? -1.868 13.820 -16.383 1.00 85.56 92 ASP A O 1
ATOM 697 N N . GLY A 1 93 ? -0.790 12.077 -15.470 1.00 83.31 93 GLY A N 1
ATOM 698 C CA . GLY A 1 93 ? -0.633 12.625 -14.129 1.00 83.31 93 GLY A CA 1
ATOM 699 C C . GLY A 1 93 ? -1.851 12.461 -13.219 1.00 83.31 93 GLY A C 1
ATOM 700 O O . GLY A 1 93 ? -1.798 12.903 -12.067 1.00 83.31 93 GLY A O 1
ATOM 701 N N . GLN A 1 94 ? -2.933 11.829 -13.682 1.00 89.81 94 GLN A N 1
ATOM 702 C CA . GLN A 1 94 ? -4.102 11.553 -12.852 1.00 89.81 94 GLN A CA 1
ATOM 703 C C . GLN A 1 94 ? -3.864 10.363 -11.919 1.00 89.81 94 GLN A C 1
ATOM 705 O O . GLN A 1 94 ? -3.061 9.471 -12.190 1.00 89.81 94 GLN A O 1
ATOM 710 N N . LEU A 1 95 ? -4.580 10.348 -10.794 1.00 91.50 95 LEU A N 1
ATOM 711 C CA . LEU A 1 95 ? -4.574 9.213 -9.876 1.00 91.50 95 LEU A CA 1
ATOM 712 C C . LEU A 1 95 ? -5.728 8.270 -10.205 1.00 91.50 95 LEU A C 1
ATOM 714 O O . LEU A 1 95 ? -6.872 8.711 -10.300 1.00 91.50 95 LEU A O 1
ATOM 718 N N . TYR A 1 96 ? -5.438 6.976 -10.298 1.00 91.00 96 TYR A N 1
ATOM 719 C CA . TYR A 1 96 ? -6.440 5.926 -10.460 1.00 91.00 96 TYR A CA 1
ATOM 720 C C . TYR A 1 96 ? -6.389 4.943 -9.294 1.00 91.00 96 TYR A C 1
ATOM 722 O O . TYR A 1 96 ? -5.346 4.758 -8.676 1.00 91.00 96 TYR A O 1
ATOM 730 N N . ALA A 1 97 ? -7.517 4.315 -8.977 1.00 90.88 97 ALA A N 1
ATOM 731 C CA . ALA A 1 97 ? -7.580 3.284 -7.951 1.00 90.88 97 ALA A CA 1
ATOM 732 C C . ALA A 1 97 ? -7.133 1.935 -8.517 1.00 90.88 97 ALA A C 1
ATOM 734 O O . ALA A 1 97 ? -7.679 1.478 -9.522 1.00 90.88 97 ALA A O 1
ATOM 735 N N . TYR A 1 98 ? -6.199 1.268 -7.842 1.00 89.25 98 TYR A N 1
ATOM 736 C CA . TYR A 1 98 ? -5.986 -0.150 -8.077 1.00 89.25 98 TYR A CA 1
ATOM 737 C C . TYR A 1 98 ? -7.156 -0.925 -7.487 1.00 89.25 98 TYR A C 1
ATOM 739 O O . TYR A 1 98 ? -7.430 -0.869 -6.287 1.00 89.25 98 TYR A O 1
ATOM 747 N N . MET A 1 99 ? -7.851 -1.649 -8.353 1.00 80.06 99 MET A N 1
ATOM 748 C CA . MET A 1 99 ? -8.894 -2.572 -7.944 1.00 80.06 99 MET A CA 1
ATOM 749 C C . MET A 1 99 ? -8.273 -3.945 -7.739 1.00 80.06 99 MET A C 1
ATOM 751 O O . MET A 1 99 ? -7.396 -4.367 -8.493 1.00 80.06 99 MET A O 1
ATOM 755 N N . VAL A 1 100 ? -8.740 -4.651 -6.717 1.00 74.44 100 VAL A N 1
ATOM 756 C CA . VAL A 1 100 ? -8.422 -6.066 -6.571 1.00 74.44 100 VAL A CA 1
ATOM 757 C C . VAL A 1 100 ? -9.116 -6.778 -7.722 1.00 74.44 100 VAL A C 1
ATOM 759 O O . VAL A 1 100 ? -10.344 -6.762 -7.804 1.00 74.44 100 VAL A O 1
ATOM 762 N N . THR A 1 101 ? -8.355 -7.374 -8.631 1.00 57.69 101 THR A N 1
ATOM 763 C CA . THR A 1 101 ? -8.920 -8.393 -9.510 1.00 57.69 101 THR A CA 1
ATOM 764 C C . THR A 1 101 ? -9.181 -9.605 -8.639 1.00 57.69 101 THR A C 1
ATOM 766 O O . THR A 1 101 ? -8.237 -10.239 -8.171 1.00 57.69 101 THR A O 1
ATOM 769 N N . ASP A 1 102 ? -10.458 -9.843 -8.348 1.00 52.69 102 ASP A N 1
ATOM 770 C CA . ASP A 1 102 ? -10.925 -11.087 -7.743 1.00 52.69 102 ASP A CA 1
ATOM 771 C C . ASP A 1 102 ? -10.309 -12.251 -8.537 1.00 52.69 102 ASP A C 1
ATOM 773 O O . ASP A 1 102 ? -10.381 -12.264 -9.770 1.00 52.69 102 ASP A O 1
ATOM 777 N N . GLY A 1 103 ? -9.579 -13.117 -7.835 1.00 45.00 103 GLY A N 1
ATOM 778 C CA . GLY A 1 103 ? -8.917 -14.286 -8.413 1.00 45.00 103 GLY A CA 1
ATOM 779 C C . GLY A 1 103 ? -9.848 -15.480 -8.442 1.00 45.00 103 GLY A C 1
ATOM 780 O O . GLY A 1 103 ? -10.516 -15.702 -7.409 1.00 45.00 103 GLY A O 1
#